Protein AF-A0A6L9ZGH2-F1 (afdb_monomer_lite)

Sequence (169 aa):
KMRMGYNLRTVLQNCRDLKAAGFNDLVSVNYSFNVIDETFDTIRQTIAYHRELEQIFGRDKVEPAIFFIGLQPHTHLEQYAFDKTILNRDYDPMSLMPWTAKKLLWNPEPLGSFFGKVCLEAWRQNSNDFGREVMKILEERLGVAPLEAALSAPIVANKRHKKQPVLIK

Radius of gyration: 19.62 Å; chains: 1; bounding box: 52×49×47 Å

Secondary structure (DSSP, 8-state):
----SS-HHHHHHHHHHHHHTT--S-EEEEEE-S-TT--HHHHHHHHHHHHHHHHHH-GGGEEEEEEPEE--TTSHHHHHHHHTTSS-TT--TT---HHHHHHTEE--TTHHHHHHHHHHHHHHHHGGGHHHHHHHHHHHHH----HHHHH------------------

Structure (mmCIF, N/CA/C/O backbone):
data_AF-A0A6L9ZGH2-F1
#
_entry.id   AF-A0A6L9ZGH2-F1
#
loop_
_atom_site.group_PDB
_atom_site.id
_atom_site.type_symbol
_atom_site.label_atom_id
_atom_site.label_alt_id
_atom_site.label_comp_id
_atom_site.label_asym_id
_atom_site.label_entity_id
_atom_site.label_seq_id
_atom_site.pdbx_PDB_ins_code
_atom_site.Cartn_x
_atom_site.Cartn_y
_atom_site.Cartn_z
_atom_site.occupancy
_atom_site.B_iso_or_equiv
_atom_site.auth_seq_id
_atom_site.auth_comp_id
_atom_site.auth_asym_id
_atom_site.auth_atom_id
_atom_site.pdbx_PDB_model_num
ATOM 1 N N . LYS A 1 1 ? -3.923 -5.408 -19.509 1.00 49.38 1 LYS A N 1
ATOM 2 C CA . LYS A 1 1 ? -4.145 -4.438 -18.410 1.00 49.38 1 LYS A CA 1
ATOM 3 C C . LYS A 1 1 ? -4.641 -5.214 -17.196 1.00 49.38 1 LYS A C 1
ATOM 5 O O . LYS A 1 1 ? -5.683 -5.854 -17.330 1.00 49.38 1 LYS A O 1
ATOM 10 N N . MET A 1 2 ? -3.884 -5.243 -16.091 1.00 52.12 2 MET A N 1
ATOM 11 C CA . MET 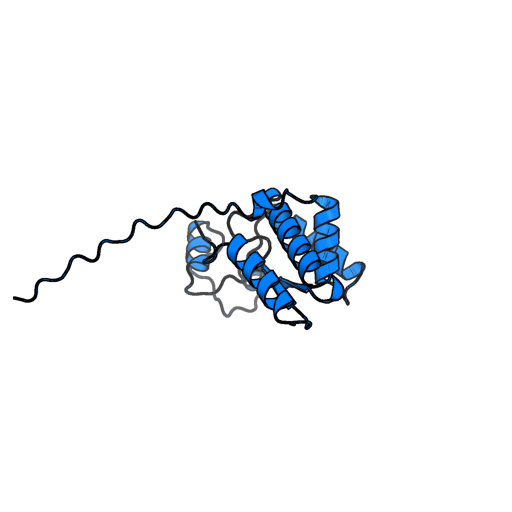A 1 2 ? -4.354 -5.867 -14.844 1.00 52.12 2 MET A CA 1
ATOM 12 C C . MET A 1 2 ? -5.584 -5.116 -14.330 1.00 52.12 2 MET A C 1
ATOM 14 O O . MET A 1 2 ? -5.721 -3.912 -14.551 1.00 52.12 2 MET A O 1
ATOM 18 N N . ARG A 1 3 ? -6.524 -5.844 -13.729 1.00 60.09 3 ARG A N 1
ATOM 19 C CA . ARG A 1 3 ? -7.777 -5.294 -13.208 1.00 60.09 3 ARG A CA 1
ATOM 20 C C . ARG A 1 3 ? -7.998 -5.853 -11.815 1.00 60.09 3 ARG A C 1
ATOM 22 O O . ARG A 1 3 ? -7.855 -7.056 -11.617 1.00 60.09 3 ARG A O 1
ATOM 29 N N . MET A 1 4 ? -8.387 -4.991 -10.885 1.00 64.31 4 MET A N 1
ATOM 30 C CA . MET A 1 4 ? -8.898 -5.431 -9.591 1.00 64.31 4 MET A CA 1
ATOM 31 C C . MET A 1 4 ? -10.190 -6.221 -9.816 1.00 64.31 4 MET A C 1
ATOM 33 O O . MET A 1 4 ? -11.058 -5.796 -10.579 1.00 64.31 4 MET A O 1
ATOM 37 N N . GLY A 1 5 ? -10.308 -7.387 -9.178 1.00 67.69 5 GLY A N 1
ATOM 38 C CA . GLY A 1 5 ? -11.463 -8.282 -9.325 1.00 67.69 5 GLY A CA 1
ATOM 39 C C . GLY A 1 5 ? -12.741 -7.791 -8.633 1.00 67.69 5 GLY A C 1
ATOM 40 O O . GLY A 1 5 ? -13.735 -8.510 -8.623 1.00 67.69 5 GLY A O 1
ATOM 41 N N . TYR A 1 6 ? -12.722 -6.597 -8.037 1.00 73.56 6 TYR A N 1
ATOM 42 C CA . TYR A 1 6 ? -13.797 -6.061 -7.209 1.00 73.56 6 TYR A CA 1
ATOM 43 C C . TYR A 1 6 ? -13.945 -4.543 -7.365 1.00 73.56 6 TYR A C 1
ATOM 45 O O . TYR A 1 6 ? -13.019 -3.836 -7.759 1.00 73.56 6 TYR A O 1
ATOM 53 N N . ASN A 1 7 ? -15.146 -4.049 -7.059 1.00 84.81 7 ASN A N 1
ATOM 54 C CA . ASN A 1 7 ? -15.499 -2.634 -7.107 1.00 84.81 7 ASN A CA 1
ATOM 55 C C . ASN A 1 7 ? -15.256 -1.990 -5.733 1.00 84.81 7 ASN A C 1
ATOM 57 O O . ASN A 1 7 ? -15.895 -2.377 -4.755 1.00 84.81 7 ASN A O 1
ATOM 61 N N . LEU A 1 8 ? -14.375 -0.988 -5.666 1.00 88.81 8 LEU A N 1
ATOM 62 C CA . LEU A 1 8 ? -14.024 -0.307 -4.415 1.00 88.81 8 LEU A CA 1
ATOM 63 C C . LEU A 1 8 ? -15.223 0.368 -3.732 1.00 88.81 8 LEU A C 1
ATOM 65 O O . LEU A 1 8 ? -15.277 0.404 -2.506 1.00 88.81 8 LEU A O 1
ATOM 69 N N . ARG A 1 9 ? -16.238 0.815 -4.486 1.00 91.06 9 ARG A N 1
ATOM 70 C CA . ARG A 1 9 ? -17.487 1.338 -3.904 1.00 91.06 9 ARG A CA 1
ATOM 71 C C . ARG A 1 9 ? -18.233 0.257 -3.127 1.00 91.06 9 ARG A C 1
ATOM 73 O O . ARG A 1 9 ? -18.720 0.518 -2.033 1.00 91.06 9 ARG A O 1
ATOM 80 N N . THR A 1 10 ? -18.303 -0.952 -3.682 1.00 91.50 10 THR A N 1
ATOM 81 C CA . THR A 1 10 ? -18.923 -2.099 -3.007 1.00 91.50 10 THR A CA 1
ATOM 82 C C . THR A 1 10 ? -18.132 -2.490 -1.766 1.00 91.50 10 THR A C 1
ATOM 84 O O . THR A 1 10 ? -18.736 -2.768 -0.738 1.00 91.50 10 THR A O 1
ATOM 87 N N . VAL A 1 11 ? -16.797 -2.456 -1.823 1.00 92.50 11 VAL A N 1
ATOM 88 C CA . VAL A 1 11 ? -15.967 -2.760 -0.648 1.00 92.50 11 VAL A CA 1
ATOM 89 C C . VAL A 1 11 ? -16.220 -1.759 0.479 1.00 92.50 11 VAL A C 1
ATOM 91 O O . VAL A 1 11 ? -16.486 -2.187 1.597 1.00 92.50 11 VAL A O 1
ATOM 94 N N . LEU A 1 12 ? -16.238 -0.451 0.197 1.00 94.69 12 LEU A N 1
ATOM 95 C CA . LEU A 1 12 ? -16.548 0.553 1.222 1.00 94.69 12 LEU A CA 1
ATOM 96 C C . LEU A 1 12 ? -17.945 0.380 1.811 1.00 94.69 12 LEU A C 1
ATOM 98 O O . LEU A 1 12 ? -18.118 0.540 3.016 1.00 94.69 12 LEU A O 1
ATOM 102 N N . GLN A 1 13 ? -18.938 0.049 0.982 1.00 95.81 13 GLN A N 1
ATOM 103 C CA . GLN A 1 13 ? -20.279 -0.213 1.492 1.00 95.81 13 GLN A CA 1
ATOM 104 C C . GLN A 1 13 ? -20.279 -1.408 2.448 1.00 95.81 13 GLN A C 1
ATOM 106 O O . GLN A 1 13 ? -20.766 -1.285 3.566 1.00 95.81 13 GLN A O 1
ATOM 111 N N . ASN A 1 14 ? -19.629 -2.509 2.067 1.00 95.25 14 ASN A N 1
ATOM 112 C CA . ASN A 1 14 ? -19.496 -3.679 2.933 1.00 95.25 14 ASN A CA 1
ATOM 113 C C . ASN A 1 14 ? -18.771 -3.341 4.244 1.00 95.25 14 ASN A C 1
ATOM 115 O O . ASN A 1 14 ? -19.139 -3.854 5.295 1.00 95.25 14 ASN A O 1
ATOM 119 N N . CYS A 1 15 ? -17.760 -2.467 4.208 1.00 96.44 15 CYS A N 1
ATOM 120 C CA . CYS A 1 15 ? -17.080 -1.994 5.412 1.00 96.44 15 CYS A CA 1
ATOM 121 C C . CYS A 1 15 ? -18.027 -1.230 6.351 1.00 96.44 15 CYS A C 1
ATOM 123 O O . CYS A 1 15 ? -18.002 -1.461 7.560 1.00 96.44 15 CYS A O 1
ATOM 125 N N . ARG A 1 16 ? -18.887 -0.357 5.808 1.00 97.38 16 ARG A N 1
ATOM 126 C CA . ARG A 1 16 ? -19.906 0.360 6.596 1.00 97.38 16 ARG A CA 1
ATOM 127 C C . ARG A 1 16 ? -20.928 -0.597 7.196 1.00 97.38 16 ARG A C 1
ATOM 129 O O . ARG A 1 16 ? -21.232 -0.484 8.380 1.00 97.38 16 ARG A O 1
ATOM 136 N N . ASP A 1 17 ? -21.400 -1.560 6.411 1.00 97.81 17 ASP A N 1
ATOM 137 C CA . ASP A 1 17 ? -22.368 -2.562 6.864 1.00 97.81 17 ASP A CA 1
ATOM 138 C C . ASP A 1 17 ? -21.764 -3.442 7.971 1.00 97.81 17 ASP A C 1
ATOM 140 O O . ASP A 1 17 ? -22.406 -3.701 8.988 1.00 97.81 17 ASP A O 1
ATOM 144 N N . LEU A 1 18 ? -20.493 -3.830 7.826 1.00 96.94 18 LEU A N 1
ATOM 145 C CA . LEU A 1 18 ? -19.752 -4.589 8.832 1.00 96.94 18 LEU A CA 1
ATOM 146 C C . LEU A 1 18 ? -19.602 -3.800 10.144 1.00 96.94 18 LEU A C 1
ATOM 148 O O . LEU A 1 18 ? -19.828 -4.351 11.223 1.00 96.94 18 LEU A O 1
ATOM 152 N N . LYS A 1 19 ? -19.272 -2.503 10.067 1.00 97.31 19 LYS A N 1
ATOM 153 C CA . LYS A 1 19 ? -19.210 -1.626 11.246 1.00 97.31 19 LYS A CA 1
ATOM 154 C C . LYS A 1 19 ? -20.581 -1.487 11.914 1.00 97.31 19 LYS A C 1
ATOM 156 O O . LYS A 1 19 ? -20.668 -1.584 13.136 1.00 97.31 19 LYS A O 1
ATOM 161 N N . ALA A 1 20 ? -21.646 -1.311 11.130 1.00 97.69 20 ALA A N 1
ATOM 162 C CA . ALA A 1 20 ? -23.019 -1.220 11.629 1.00 97.69 20 ALA A CA 1
ATOM 163 C C . ALA A 1 20 ? -23.499 -2.524 12.291 1.00 97.69 20 ALA A C 1
ATOM 165 O O . ALA A 1 20 ? -24.258 -2.478 13.256 1.00 97.69 20 ALA A O 1
ATOM 166 N N . ALA A 1 21 ? -23.008 -3.676 11.828 1.00 97.88 21 ALA A N 1
ATOM 167 C CA . ALA A 1 21 ? -23.247 -4.980 12.445 1.00 97.88 21 ALA A CA 1
ATOM 168 C C . ALA A 1 21 ? -22.476 -5.194 13.767 1.00 97.88 21 ALA A C 1
ATOM 170 O O . ALA A 1 21 ? -22.622 -6.242 14.393 1.00 97.88 21 ALA A O 1
ATOM 171 N N . GLY A 1 22 ? -21.673 -4.217 14.206 1.00 97.12 22 GLY A N 1
ATOM 172 C CA . GLY A 1 22 ? -20.985 -4.232 15.498 1.00 97.12 22 GLY A CA 1
ATOM 173 C C . GLY A 1 22 ? -19.520 -4.667 15.451 1.00 97.12 22 GLY A C 1
ATOM 174 O O . GLY A 1 22 ? -18.912 -4.838 16.505 1.00 97.12 22 GLY A O 1
ATOM 175 N N . PHE A 1 23 ? -18.924 -4.829 14.266 1.00 97.12 23 PHE A N 1
ATOM 176 C CA . PHE A 1 23 ? -17.501 -5.153 14.160 1.00 97.12 23 PHE A CA 1
ATOM 177 C C . PHE A 1 23 ? -16.624 -4.022 14.726 1.00 97.12 23 PHE A C 1
ATOM 179 O O . PHE A 1 23 ? -16.774 -2.855 14.350 1.00 97.12 23 PHE A O 1
ATOM 186 N N . ASN A 1 24 ? -15.684 -4.355 15.617 1.00 94.94 24 ASN A N 1
ATOM 187 C CA . ASN A 1 24 ? -14.842 -3.363 16.301 1.00 94.94 24 ASN A CA 1
ATOM 188 C C . ASN A 1 24 ? -13.374 -3.791 16.503 1.00 94.94 24 ASN A C 1
ATOM 190 O O . ASN A 1 24 ? -12.650 -3.231 17.338 1.00 94.94 24 ASN A O 1
ATOM 194 N N . ASP A 1 25 ? -12.935 -4.775 15.726 1.00 96.44 25 ASP A N 1
ATOM 195 C CA . ASP A 1 25 ? -11.568 -5.281 15.756 1.00 96.44 25 ASP A CA 1
ATOM 196 C C . ASP A 1 25 ? -10.686 -4.624 14.689 1.00 96.44 25 ASP A C 1
ATOM 198 O O . ASP A 1 25 ? -11.115 -3.744 13.939 1.00 96.44 25 ASP A O 1
ATOM 202 N N . LEU A 1 26 ? -9.413 -5.014 14.680 1.00 96.12 26 LEU A N 1
ATOM 203 C CA . LEU A 1 26 ? -8.414 -4.508 13.750 1.00 96.12 26 LEU A CA 1
ATOM 204 C C . LEU A 1 26 ? -8.723 -4.958 12.313 1.00 96.12 26 LEU A C 1
ATOM 206 O O . LEU A 1 26 ? -9.009 -6.127 12.053 1.00 96.12 26 LEU A O 1
ATOM 210 N N . VAL A 1 27 ? -8.604 -4.028 11.373 1.00 96.19 27 VAL A N 1
ATOM 211 C CA . VAL A 1 27 ? -8.701 -4.246 9.931 1.00 96.19 27 VAL A CA 1
ATOM 212 C C . VAL A 1 27 ? -7.320 -4.025 9.330 1.00 96.19 27 VAL A C 1
ATOM 214 O O . VAL A 1 27 ? -6.867 -2.889 9.216 1.00 96.19 27 VAL A O 1
ATOM 217 N N . SER A 1 28 ? -6.655 -5.104 8.925 1.00 95.75 28 SER A N 1
ATOM 218 C CA . SER A 1 28 ? -5.396 -5.015 8.182 1.00 95.75 28 SER A CA 1
ATOM 219 C C . SER A 1 28 ? -5.675 -4.890 6.684 1.00 95.75 28 SER A C 1
ATOM 221 O O . SER A 1 28 ? -6.423 -5.686 6.109 1.00 95.75 28 SER A O 1
ATOM 223 N N . VAL A 1 29 ? -5.099 -3.873 6.047 1.00 95.31 29 VAL A N 1
ATOM 224 C CA . VAL A 1 29 ? -5.285 -3.569 4.625 1.00 95.31 29 VAL A CA 1
ATOM 225 C C . VAL A 1 29 ? -3.951 -3.716 3.914 1.00 95.31 29 VAL A C 1
ATOM 227 O O . VAL A 1 29 ? -3.015 -2.965 4.174 1.00 95.31 29 VAL A O 1
ATOM 230 N N . ASN A 1 30 ? -3.876 -4.674 2.993 1.00 93.81 30 ASN A N 1
ATOM 231 C CA . ASN A 1 30 ? -2.657 -4.950 2.244 1.00 93.81 30 ASN A CA 1
ATOM 232 C C . ASN A 1 30 ? -2.495 -3.952 1.092 1.00 93.81 30 ASN A C 1
ATOM 234 O O . ASN A 1 30 ? -3.317 -3.923 0.173 1.00 93.81 30 ASN A O 1
ATOM 238 N N . TYR A 1 31 ? -1.405 -3.191 1.111 1.00 93.12 31 TYR A N 1
ATOM 239 C CA . TYR A 1 31 ? -1.016 -2.294 0.031 1.00 93.12 31 TYR A CA 1
ATOM 240 C C . TYR A 1 31 ? 0.225 -2.822 -0.673 1.00 93.12 31 TYR A C 1
ATOM 242 O O . TYR A 1 31 ? 1.328 -2.813 -0.126 1.00 93.12 31 TYR A O 1
ATOM 250 N N . SER A 1 32 ? 0.037 -3.250 -1.917 1.00 88.56 32 SER A N 1
ATOM 251 C CA . SER A 1 32 ? 1.123 -3.482 -2.859 1.00 88.56 32 SER A CA 1
ATOM 252 C C . SER A 1 32 ? 1.353 -2.199 -3.650 1.00 88.56 32 SER A C 1
ATOM 254 O O . SER A 1 32 ? 0.645 -1.949 -4.622 1.00 88.56 32 SER A O 1
ATOM 256 N N . PHE A 1 33 ? 2.290 -1.367 -3.211 1.00 89.38 33 PHE A N 1
ATOM 257 C CA . PHE A 1 33 ? 2.673 -0.172 -3.960 1.00 89.38 33 PHE A CA 1
ATOM 258 C C . PHE A 1 33 ? 3.680 -0.506 -5.070 1.00 89.38 33 PHE A C 1
ATOM 260 O O . PHE A 1 33 ? 4.356 -1.536 -5.054 1.00 89.38 33 PHE A O 1
ATOM 267 N N . ASN A 1 34 ? 3.776 0.407 -6.026 1.00 87.50 34 ASN A N 1
ATOM 268 C CA . ASN A 1 34 ? 4.445 0.287 -7.311 1.00 87.50 34 ASN A CA 1
ATOM 269 C C . ASN A 1 34 ? 3.939 -0.878 -8.191 1.00 87.50 34 ASN A C 1
ATOM 271 O O . ASN A 1 34 ? 4.730 -1.527 -8.877 1.00 87.50 34 ASN A O 1
ATOM 275 N N . VAL A 1 35 ? 2.629 -1.168 -8.180 1.00 84.06 35 VAL A N 1
ATOM 276 C CA . VAL A 1 35 ? 2.025 -2.175 -9.082 1.00 84.06 35 VAL A CA 1
ATOM 277 C C . VAL A 1 35 ? 2.154 -1.767 -10.557 1.00 84.06 35 VAL A C 1
ATOM 279 O O . VAL A 1 35 ? 2.471 -0.626 -10.888 1.00 84.06 35 VAL A O 1
ATOM 282 N N . ILE A 1 36 ? 1.896 -2.701 -11.482 1.00 79.50 36 ILE A N 1
ATOM 283 C CA . ILE A 1 36 ? 1.896 -2.394 -12.924 1.00 79.50 36 ILE A CA 1
ATOM 284 C C . ILE A 1 36 ? 0.943 -1.224 -13.217 1.00 79.50 36 ILE A C 1
ATOM 286 O O . ILE A 1 36 ? -0.217 -1.255 -12.809 1.00 79.50 36 ILE A O 1
ATOM 290 N N . ASP A 1 37 ? 1.430 -0.252 -13.992 1.00 82.81 37 ASP A N 1
ATOM 291 C CA . ASP A 1 37 ? 0.734 0.980 -14.389 1.00 82.81 37 ASP A CA 1
ATOM 292 C C . ASP A 1 37 ? 0.414 1.948 -13.229 1.00 82.81 37 ASP A C 1
ATOM 294 O O . ASP A 1 37 ? -0.374 2.877 -13.417 1.00 82.81 37 ASP A O 1
ATOM 298 N N . GLU A 1 38 ? 1.011 1.771 -12.043 1.00 87.88 38 GLU A N 1
ATOM 299 C CA . GLU A 1 38 ? 0.843 2.725 -10.946 1.00 87.88 38 GLU A CA 1
ATOM 300 C C . GLU A 1 38 ? 1.498 4.076 -11.265 1.00 87.88 38 GLU A C 1
ATOM 302 O O . GLU A 1 38 ? 2.580 4.164 -11.850 1.00 87.88 38 GLU A O 1
ATOM 307 N N . THR A 1 39 ? 0.826 5.153 -10.871 1.00 91.69 39 THR A N 1
ATOM 308 C CA . THR A 1 39 ? 1.279 6.534 -11.009 1.00 91.69 39 THR A CA 1
ATOM 309 C C . THR A 1 39 ? 1.147 7.268 -9.677 1.00 91.69 39 THR A C 1
ATOM 311 O O . THR A 1 39 ? 0.489 6.809 -8.744 1.00 91.69 39 THR A O 1
ATOM 314 N N . PHE A 1 40 ? 1.728 8.465 -9.585 1.00 94.50 40 PHE A N 1
ATOM 315 C CA . PHE A 1 40 ? 1.512 9.330 -8.425 1.00 94.50 40 PHE A CA 1
ATOM 316 C C . PHE A 1 40 ? 0.025 9.635 -8.186 1.00 94.50 40 PHE A C 1
ATOM 318 O O . PHE A 1 40 ? -0.411 9.654 -7.038 1.00 94.50 40 PHE A O 1
ATOM 325 N N . ASP A 1 41 ? -0.777 9.789 -9.243 1.00 93.75 41 ASP A N 1
ATOM 326 C CA . ASP A 1 41 ? -2.216 10.040 -9.110 1.00 93.75 41 ASP A CA 1
ATOM 327 C C . ASP A 1 41 ? -2.971 8.837 -8.543 1.00 93.75 41 ASP A C 1
ATOM 329 O O . ASP A 1 41 ? -3.852 9.004 -7.698 1.00 93.75 41 ASP A O 1
ATOM 333 N N . THR A 1 42 ? -2.619 7.615 -8.950 1.00 92.69 42 THR A N 1
ATOM 334 C CA . THR A 1 42 ? -3.248 6.414 -8.385 1.00 92.69 42 THR A CA 1
ATOM 335 C C . THR A 1 42 ? -2.825 6.189 -6.933 1.00 92.69 42 THR A C 1
ATOM 337 O O . THR A 1 42 ? -3.638 5.736 -6.135 1.00 92.69 42 THR A O 1
ATOM 340 N N . ILE A 1 43 ? -1.615 6.597 -6.532 1.00 95.06 43 ILE A N 1
ATOM 341 C CA . ILE A 1 43 ? -1.207 6.587 -5.114 1.00 95.06 43 ILE A CA 1
ATOM 342 C C . ILE A 1 43 ? -2.072 7.557 -4.300 1.00 95.06 43 ILE A C 1
ATOM 344 O O . ILE A 1 43 ? -2.569 7.196 -3.234 1.00 95.06 43 ILE A O 1
ATOM 348 N N . ARG A 1 44 ? -2.337 8.766 -4.814 1.00 96.62 44 ARG A N 1
ATOM 349 C CA . ARG A 1 44 ? -3.251 9.726 -4.164 1.00 96.62 44 ARG A CA 1
ATOM 350 C C . ARG A 1 44 ? -4.669 9.174 -3.997 1.00 96.62 44 ARG A C 1
ATOM 352 O O . ARG A 1 44 ? -5.336 9.486 -3.010 1.00 96.62 44 ARG A O 1
ATOM 359 N N . GLN A 1 45 ? -5.132 8.361 -4.948 1.00 95.06 45 GLN A N 1
ATOM 360 C CA . GLN A 1 45 ? -6.407 7.639 -4.856 1.00 95.06 45 GLN A CA 1
ATOM 361 C C . GLN A 1 45 ? -6.365 6.550 -3.775 1.00 95.06 45 GLN A C 1
ATOM 363 O O . GLN A 1 45 ? -7.302 6.448 -2.984 1.00 95.06 45 GLN A O 1
ATOM 368 N N . THR A 1 46 ? -5.272 5.787 -3.686 1.00 94.94 46 THR A N 1
ATOM 369 C CA . THR A 1 46 ? -5.046 4.806 -2.612 1.00 94.94 46 THR A CA 1
ATOM 370 C C . THR A 1 46 ? -5.097 5.461 -1.230 1.00 94.94 46 THR A C 1
ATOM 372 O O . THR A 1 46 ? -5.749 4.937 -0.327 1.00 94.94 46 THR A O 1
ATOM 375 N N . ILE A 1 47 ? -4.487 6.639 -1.067 1.00 97.31 47 ILE A N 1
ATOM 376 C CA . ILE A 1 47 ? -4.546 7.409 0.186 1.00 97.31 47 ILE A CA 1
ATOM 377 C C . ILE A 1 47 ? -5.988 7.815 0.501 1.00 97.31 47 ILE A C 1
ATOM 379 O O . ILE A 1 47 ? -6.445 7.602 1.621 1.00 97.31 47 ILE A O 1
ATOM 383 N N . ALA A 1 48 ? -6.730 8.337 -0.482 1.00 97.06 48 ALA A N 1
ATOM 384 C CA . ALA A 1 48 ? -8.131 8.724 -0.298 1.00 97.06 48 ALA A CA 1
ATOM 385 C C . ALA A 1 48 ? -8.990 7.547 0.183 1.00 97.06 48 ALA A C 1
ATOM 387 O O . ALA A 1 48 ? -9.760 7.673 1.134 1.00 97.06 48 ALA A O 1
ATOM 388 N N . TYR A 1 49 ? -8.807 6.383 -0.440 1.00 96.19 49 TYR A N 1
ATOM 389 C CA . TYR A 1 49 ? -9.486 5.153 -0.052 1.00 96.19 49 TYR A CA 1
ATOM 390 C C . TYR A 1 49 ? -9.114 4.707 1.370 1.00 96.19 49 TYR A C 1
ATOM 392 O O . TYR A 1 49 ? -9.987 4.335 2.151 1.00 96.19 49 TYR A O 1
ATOM 400 N N . HIS A 1 50 ? -7.835 4.783 1.742 1.00 97.62 50 HIS A N 1
ATOM 401 C CA . HIS A 1 50 ? -7.395 4.431 3.090 1.00 97.62 50 HIS A CA 1
ATOM 402 C C . HIS A 1 50 ? -7.982 5.351 4.162 1.00 97.62 50 HIS A C 1
ATOM 404 O O . HIS A 1 50 ? -8.437 4.863 5.196 1.00 97.62 50 HIS A O 1
ATOM 410 N N . ARG A 1 51 ? -8.011 6.666 3.912 1.00 97.81 51 ARG A N 1
ATOM 411 C CA . ARG A 1 51 ? -8.608 7.634 4.843 1.00 97.81 51 ARG A CA 1
ATOM 412 C C . ARG A 1 51 ? -10.099 7.394 5.032 1.00 97.81 51 ARG A C 1
ATOM 414 O O . ARG A 1 51 ? -10.585 7.521 6.149 1.00 97.81 51 ARG A O 1
ATOM 421 N N . GLU A 1 52 ? -10.808 6.966 3.992 1.00 97.94 52 GLU A N 1
ATOM 422 C CA . GLU A 1 52 ? -12.208 6.557 4.124 1.00 97.94 52 GLU A CA 1
ATOM 423 C C . GLU A 1 52 ? -12.366 5.320 5.026 1.00 97.94 52 GLU A C 1
ATOM 425 O O . GLU A 1 52 ? -13.258 5.279 5.870 1.00 97.94 52 GLU A O 1
ATOM 430 N N . LEU A 1 53 ? -11.477 4.325 4.920 1.00 97.75 53 LEU A N 1
ATOM 431 C CA . LEU A 1 53 ? -11.495 3.177 5.837 1.00 97.75 53 LEU A CA 1
ATOM 432 C C . LEU A 1 53 ? -11.252 3.603 7.290 1.00 97.75 53 LEU A C 1
ATOM 434 O O . LEU A 1 53 ? -11.947 3.130 8.190 1.00 97.75 53 LEU A O 1
ATOM 438 N N . GLU A 1 54 ? -10.297 4.505 7.525 1.00 97.81 54 GLU A N 1
ATOM 439 C CA . GLU A 1 54 ? -10.037 5.061 8.858 1.00 97.81 54 GLU A CA 1
ATOM 440 C C . GLU A 1 54 ? -11.235 5.854 9.398 1.00 97.81 54 GLU A C 1
ATOM 442 O O . GLU A 1 54 ? -11.506 5.788 10.596 1.00 97.81 54 GLU A O 1
ATOM 447 N N . GLN A 1 55 ? -11.984 6.559 8.544 1.00 97.62 55 GLN A N 1
ATOM 448 C CA . GLN A 1 55 ? -13.229 7.233 8.938 1.00 97.62 55 GLN A CA 1
ATOM 449 C C . GLN A 1 55 ? -14.327 6.239 9.340 1.00 97.62 55 GLN A C 1
ATOM 451 O O . GLN A 1 55 ? -15.081 6.512 10.273 1.00 97.62 55 GLN A O 1
ATOM 456 N N . ILE A 1 56 ? -14.414 5.084 8.672 1.00 97.75 56 ILE A N 1
ATOM 457 C CA . ILE A 1 56 ? -15.417 4.049 8.966 1.00 97.75 56 ILE A CA 1
ATOM 458 C C . ILE A 1 56 ? -15.089 3.307 10.269 1.00 97.75 56 ILE A C 1
ATOM 460 O O . ILE A 1 56 ? -15.953 3.142 11.132 1.00 97.75 56 ILE A O 1
ATOM 464 N N . PHE A 1 57 ? -13.857 2.817 10.410 1.00 97.94 57 PHE A N 1
ATOM 465 C CA . PHE A 1 57 ? -13.495 1.915 11.509 1.00 97.94 57 PHE A CA 1
ATOM 466 C C . PHE A 1 57 ? -12.852 2.616 12.707 1.00 97.94 57 PHE A C 1
ATOM 468 O O . PHE A 1 57 ? -12.924 2.075 13.812 1.00 97.94 57 PHE A O 1
ATOM 475 N N . GLY A 1 58 ? -12.290 3.808 12.505 1.00 97.19 58 GLY A N 1
ATOM 476 C CA . GLY A 1 58 ? -11.384 4.479 13.432 1.00 97.19 58 GLY A CA 1
ATOM 477 C C . GLY A 1 58 ? -9.936 4.300 12.985 1.00 97.19 58 GLY A C 1
ATOM 478 O O . GLY A 1 58 ? -9.543 3.214 12.554 1.00 97.19 58 GLY A O 1
ATOM 479 N N . ARG A 1 59 ? -9.130 5.368 13.086 1.00 96.31 59 ARG A N 1
ATOM 480 C CA . ARG A 1 59 ? -7.722 5.345 12.669 1.00 96.31 59 ARG A CA 1
ATOM 481 C C . ARG A 1 59 ? -7.003 4.182 13.335 1.00 96.31 59 ARG A C 1
ATOM 483 O O . ARG A 1 59 ? -6.565 3.291 12.625 1.00 96.31 59 ARG A O 1
ATOM 490 N N . ASP A 1 60 ? -7.000 4.104 14.660 1.00 96.25 60 ASP A N 1
ATOM 491 C CA . ASP A 1 60 ? -6.367 3.047 15.466 1.00 96.25 60 ASP A CA 1
ATOM 492 C C . ASP A 1 60 ? -6.762 1.608 15.077 1.00 96.25 60 ASP A C 1
ATOM 494 O O . ASP A 1 60 ? -5.994 0.680 15.319 1.00 96.25 60 ASP A O 1
ATOM 498 N N . LYS A 1 61 ? -7.901 1.423 14.399 1.00 97.12 61 LYS A N 1
ATOM 499 C CA . LYS A 1 61 ? -8.406 0.121 13.950 1.00 97.12 61 LYS A CA 1
ATOM 500 C C . LYS A 1 61 ? -8.037 -0.264 12.523 1.00 97.12 61 LYS A C 1
ATOM 502 O O . LYS A 1 61 ? -8.275 -1.407 12.160 1.00 97.12 61 LYS A O 1
ATOM 507 N N . VAL A 1 62 ? -7.454 0.621 11.716 1.00 97.81 62 VAL A N 1
ATOM 508 C CA . VAL A 1 62 ? -7.066 0.288 10.332 1.00 97.81 62 VAL A CA 1
ATOM 509 C C . VAL A 1 62 ? -5.555 0.238 10.183 1.00 97.81 62 VAL A C 1
ATOM 511 O O . VAL A 1 62 ? -4.907 1.275 10.155 1.00 97.81 62 VAL A O 1
ATOM 514 N N . GLU A 1 63 ? -4.987 -0.951 10.041 1.00 97.00 63 GLU A N 1
ATOM 515 C CA . GLU A 1 63 ? -3.549 -1.145 9.870 1.00 97.00 63 GLU A CA 1
ATOM 516 C C . GLU A 1 63 ? -3.183 -1.250 8.378 1.00 97.00 63 GLU A C 1
ATOM 518 O O . GLU A 1 63 ? -3.556 -2.222 7.719 1.00 97.00 63 GLU A O 1
ATOM 523 N N . PRO A 1 64 ? -2.456 -0.278 7.806 1.00 97.31 64 PRO A N 1
ATOM 524 C CA . PRO A 1 64 ? -1.900 -0.408 6.461 1.00 97.31 64 PRO A CA 1
ATOM 525 C C . PRO A 1 64 ? -0.684 -1.346 6.466 1.00 97.31 64 PRO A C 1
ATOM 527 O O . PRO A 1 64 ? 0.401 -0.981 6.909 1.00 97.31 64 PRO A O 1
ATOM 530 N N . ALA A 1 65 ? -0.836 -2.545 5.921 1.00 96.06 65 ALA A N 1
ATOM 531 C CA . ALA A 1 65 ? 0.258 -3.492 5.766 1.00 96.06 65 ALA A CA 1
ATOM 532 C C . ALA A 1 65 ? 0.921 -3.297 4.389 1.00 96.06 65 ALA A C 1
ATOM 534 O O . ALA A 1 65 ? 0.305 -3.515 3.344 1.00 96.06 65 ALA A O 1
ATOM 535 N N . ILE A 1 66 ? 2.170 -2.825 4.386 1.00 93.75 66 ILE A N 1
ATOM 536 C CA . ILE A 1 66 ? 2.905 -2.447 3.170 1.00 93.75 66 ILE A CA 1
ATOM 537 C C . ILE A 1 66 ? 3.714 -3.638 2.654 1.00 93.75 66 ILE A C 1
ATOM 539 O O . ILE A 1 66 ? 4.567 -4.164 3.369 1.00 93.75 66 ILE A O 1
ATOM 543 N N . PHE A 1 67 ? 3.500 -4.020 1.395 1.00 88.00 67 PHE A N 1
ATOM 544 C CA . PHE A 1 67 ? 4.226 -5.109 0.742 1.00 88.00 67 PHE A CA 1
ATOM 545 C C . PHE A 1 67 ? 4.784 -4.674 -0.605 1.00 88.00 67 PHE A C 1
ATOM 547 O O . PHE A 1 67 ? 4.207 -3.854 -1.318 1.00 88.00 67 PHE A O 1
ATOM 554 N N . PHE A 1 68 ? 5.898 -5.290 -0.978 1.00 82.06 68 PHE A N 1
ATOM 555 C CA . PHE A 1 68 ? 6.452 -5.182 -2.317 1.00 82.06 68 PHE A CA 1
ATOM 556 C C . PHE A 1 68 ? 6.083 -6.420 -3.120 1.00 82.06 68 PHE A C 1
ATOM 558 O O . PHE A 1 68 ? 6.024 -7.531 -2.589 1.00 82.06 68 PHE A O 1
ATOM 565 N N . ILE A 1 69 ? 5.843 -6.231 -4.412 1.00 82.94 69 ILE A N 1
ATOM 566 C CA . ILE A 1 69 ? 5.479 -7.340 -5.284 1.00 82.94 69 ILE A CA 1
ATOM 567 C C . ILE A 1 69 ? 6.729 -8.157 -5.596 1.00 82.94 69 ILE A C 1
ATOM 569 O O . ILE A 1 69 ? 7.713 -7.639 -6.117 1.00 82.94 69 ILE A O 1
ATOM 573 N N . GLY A 1 70 ? 6.671 -9.453 -5.309 1.00 84.94 70 GLY A N 1
ATOM 574 C CA . GLY A 1 70 ? 7.636 -10.412 -5.828 1.00 84.94 70 GLY A CA 1
ATOM 575 C C . GLY A 1 70 ? 7.261 -10.851 -7.246 1.00 84.94 70 GLY A C 1
ATOM 576 O O . GLY A 1 70 ? 6.095 -11.144 -7.514 1.00 84.94 70 GLY A O 1
ATOM 577 N N . LEU A 1 71 ? 8.235 -10.946 -8.149 1.00 84.25 71 LEU A N 1
ATOM 578 C CA . LEU A 1 71 ? 8.083 -11.694 -9.393 1.00 84.25 71 LEU A CA 1
ATOM 579 C C . LEU A 1 71 ? 8.059 -13.183 -9.053 1.00 84.25 71 LEU A C 1
ATOM 581 O O . LEU A 1 71 ? 9.082 -13.772 -8.710 1.00 84.25 71 LEU A O 1
ATOM 585 N N . GLN A 1 72 ? 6.873 -13.778 -9.130 1.00 84.19 72 GLN A N 1
ATOM 586 C CA . GLN A 1 72 ? 6.694 -15.207 -8.908 1.00 84.19 72 GLN A CA 1
ATOM 587 C C . GLN A 1 72 ? 6.820 -15.978 -10.231 1.00 84.19 72 GLN A C 1
ATOM 589 O O . GLN A 1 72 ? 6.177 -15.575 -11.209 1.00 84.19 72 GLN A O 1
ATOM 594 N N . PRO A 1 73 ? 7.575 -17.092 -10.269 1.00 86.44 73 PRO A N 1
ATOM 595 C CA . PRO A 1 73 ? 7.677 -17.944 -11.450 1.00 86.44 73 PRO A CA 1
ATOM 596 C C . PRO A 1 73 ? 6.321 -18.496 -11.887 1.00 86.44 73 PRO A C 1
ATOM 598 O O . PRO A 1 73 ? 5.430 -18.717 -11.064 1.00 86.44 73 PRO A O 1
ATOM 601 N N . HIS A 1 74 ? 6.178 -18.752 -13.182 1.00 87.81 74 HIS A N 1
ATOM 602 C CA . HIS A 1 74 ? 4.986 -19.309 -13.821 1.00 87.81 74 HIS A CA 1
ATOM 603 C C . HIS A 1 74 ? 3.717 -18.468 -13.622 1.00 87.81 74 HIS A C 1
ATOM 605 O O . HIS A 1 74 ? 2.601 -18.991 -13.605 1.00 87.81 74 HIS A O 1
ATOM 611 N N . THR A 1 75 ? 3.873 -17.148 -13.501 1.00 87.38 75 THR A N 1
ATOM 612 C CA . THR A 1 75 ? 2.754 -16.205 -13.399 1.00 87.38 75 THR A CA 1
ATOM 613 C C . THR A 1 75 ? 2.672 -15.286 -14.613 1.00 87.38 75 THR A C 1
ATOM 615 O O . THR A 1 75 ? 3.639 -15.065 -15.340 1.00 87.38 75 THR A O 1
ATOM 618 N N . HIS A 1 76 ? 1.509 -14.664 -14.816 1.00 83.12 76 HIS A N 1
ATOM 619 C CA . HIS A 1 76 ? 1.365 -13.615 -15.831 1.00 83.12 76 HIS A CA 1
ATOM 620 C C . HIS A 1 76 ? 2.305 -12.423 -15.597 1.00 83.12 76 HIS A C 1
ATOM 622 O O . HIS A 1 76 ? 2.667 -11.737 -16.551 1.00 83.12 76 HIS A O 1
ATOM 628 N N . LEU A 1 77 ? 2.705 -12.181 -14.346 1.00 82.25 77 LEU A N 1
ATOM 629 C CA . LEU A 1 77 ? 3.645 -11.124 -13.998 1.00 82.25 77 LEU A CA 1
ATOM 630 C C . LEU A 1 77 ? 5.075 -11.466 -14.446 1.00 82.25 77 LEU A C 1
ATOM 632 O O . LEU A 1 77 ? 5.770 -10.594 -14.958 1.00 82.25 77 LEU A O 1
ATOM 636 N N . GLU A 1 78 ? 5.492 -12.728 -14.326 1.00 87.38 78 GLU A N 1
ATOM 637 C CA . GLU A 1 78 ? 6.765 -13.206 -14.883 1.00 87.38 78 GLU A CA 1
ATOM 638 C C . GLU A 1 78 ? 6.786 -13.071 -16.411 1.00 87.38 78 GLU A C 1
ATOM 640 O O . GLU A 1 78 ? 7.729 -12.505 -16.965 1.00 87.38 78 GLU A O 1
ATOM 645 N N . GLN A 1 79 ? 5.717 -13.501 -17.093 1.00 86.31 79 GLN A N 1
ATOM 646 C CA . GLN A 1 79 ? 5.615 -13.334 -18.545 1.00 86.31 79 GLN A CA 1
ATOM 647 C C . GLN A 1 79 ? 5.732 -11.85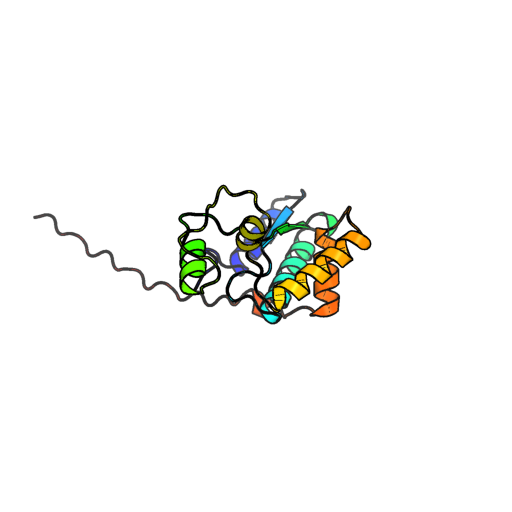8 -18.948 1.00 86.31 79 GLN A C 1
ATOM 649 O O . GLN A 1 79 ? 6.475 -11.518 -19.866 1.00 86.31 79 GLN A O 1
ATOM 654 N N . TYR A 1 80 ? 5.054 -10.968 -18.219 1.00 83.69 80 TYR A N 1
ATOM 655 C CA . TYR A 1 80 ? 5.167 -9.529 -18.431 1.00 83.69 80 TYR A CA 1
ATOM 656 C C . TYR A 1 80 ? 6.600 -9.016 -18.216 1.00 83.69 80 TYR A C 1
ATOM 658 O O . TYR A 1 80 ? 7.085 -8.198 -19.000 1.00 83.69 80 TYR A O 1
ATOM 666 N N . ALA A 1 81 ? 7.303 -9.505 -17.191 1.00 84.88 81 ALA A N 1
ATOM 667 C CA . ALA A 1 81 ? 8.694 -9.144 -16.934 1.00 84.88 81 ALA A CA 1
ATOM 668 C C . ALA A 1 81 ? 9.634 -9.589 -18.070 1.00 84.88 81 ALA A C 1
ATOM 670 O O . ALA A 1 81 ? 10.545 -8.834 -18.419 1.00 84.88 81 ALA A O 1
ATOM 671 N N . PHE A 1 82 ? 9.391 -10.749 -18.693 1.00 88.62 82 PHE A N 1
ATOM 672 C CA . PHE A 1 82 ? 10.114 -11.171 -19.899 1.00 88.62 82 PHE A CA 1
ATOM 673 C C . PHE A 1 82 ? 9.825 -10.254 -21.088 1.00 88.62 82 PHE A C 1
ATOM 675 O O . PHE A 1 82 ? 10.755 -9.778 -21.738 1.00 88.62 82 PHE A O 1
ATOM 682 N N . ASP A 1 83 ? 8.550 -9.967 -21.355 1.00 87.56 83 ASP A N 1
ATOM 683 C CA . ASP A 1 83 ? 8.129 -9.146 -22.498 1.00 87.56 83 ASP A CA 1
ATOM 684 C C . ASP A 1 83 ? 8.663 -7.707 -22.404 1.00 87.56 83 ASP A C 1
ATOM 686 O O . ASP A 1 83 ? 8.889 -7.042 -23.416 1.00 87.56 83 ASP A O 1
ATOM 690 N N . LYS A 1 84 ? 8.880 -7.220 -21.177 1.00 82.50 84 LYS A N 1
ATOM 691 C CA . LYS A 1 84 ? 9.463 -5.905 -20.882 1.00 82.50 84 LYS A CA 1
ATOM 692 C C . LYS A 1 84 ? 10.969 -5.933 -20.643 1.00 82.50 84 LYS A C 1
ATOM 694 O O . LYS A 1 84 ? 11.525 -4.901 -20.275 1.00 82.50 84 LYS A O 1
ATOM 699 N N . THR A 1 85 ? 11.641 -7.065 -20.859 1.00 83.56 85 THR A N 1
ATOM 700 C CA . THR A 1 85 ? 13.099 -7.225 -20.676 1.00 83.56 85 THR A CA 1
ATOM 701 C C . THR A 1 85 ? 13.599 -6.880 -19.263 1.00 83.56 85 THR A C 1
ATOM 703 O O . THR A 1 85 ? 14.754 -6.515 -19.067 1.00 83.56 85 THR A O 1
ATOM 706 N N . ILE A 1 86 ? 12.724 -6.997 -18.262 1.00 80.56 86 ILE A N 1
ATOM 707 C CA . ILE A 1 86 ? 13.040 -6.790 -16.839 1.00 80.56 86 ILE A CA 1
ATOM 708 C C . ILE A 1 86 ? 13.742 -8.031 -16.275 1.00 80.56 86 ILE A C 1
ATOM 710 O O . ILE A 1 86 ? 14.651 -7.926 -15.448 1.00 80.56 86 ILE A O 1
ATOM 714 N N . LEU A 1 87 ? 13.343 -9.208 -16.759 1.00 84.88 87 LEU A N 1
ATOM 715 C CA . LEU A 1 87 ? 13.904 -10.501 -16.395 1.00 84.88 87 LEU A CA 1
ATOM 716 C C . LEU A 1 87 ? 14.329 -11.254 -17.661 1.00 84.88 87 LEU A C 1
ATOM 718 O O . LEU A 1 87 ? 13.661 -11.169 -18.690 1.00 84.88 87 LEU A O 1
ATOM 722 N N . ASN A 1 88 ? 15.436 -11.994 -17.585 1.00 84.88 88 ASN A N 1
ATOM 723 C CA . ASN A 1 88 ? 15.840 -12.900 -18.659 1.00 84.88 88 ASN A CA 1
ATOM 724 C C . ASN A 1 88 ? 15.221 -14.280 -18.429 1.00 84.88 88 ASN A C 1
ATOM 726 O O . ASN A 1 88 ? 15.037 -14.686 -17.287 1.00 84.88 88 ASN A O 1
ATOM 730 N N . ARG A 1 89 ? 14.934 -15.020 -19.504 1.00 87.75 89 ARG A N 1
ATOM 731 C CA . ARG A 1 89 ? 14.305 -16.353 -19.417 1.00 87.75 89 ARG A CA 1
ATOM 732 C C . ARG A 1 89 ? 15.202 -17.438 -18.820 1.00 87.75 89 ARG A C 1
ATOM 734 O O . ARG A 1 89 ? 14.695 -18.479 -18.433 1.00 87.75 89 ARG A O 1
ATOM 741 N N . ASP A 1 90 ? 16.505 -17.200 -18.761 1.00 86.75 90 ASP A N 1
ATOM 742 C CA . ASP A 1 90 ? 17.510 -18.087 -18.173 1.00 86.75 90 ASP A CA 1
ATOM 743 C C . ASP A 1 90 ? 17.762 -17.802 -16.682 1.00 86.75 90 ASP A C 1
ATOM 745 O O . ASP A 1 90 ? 18.718 -18.322 -16.109 1.00 86.75 90 ASP A O 1
ATOM 749 N N . TYR A 1 91 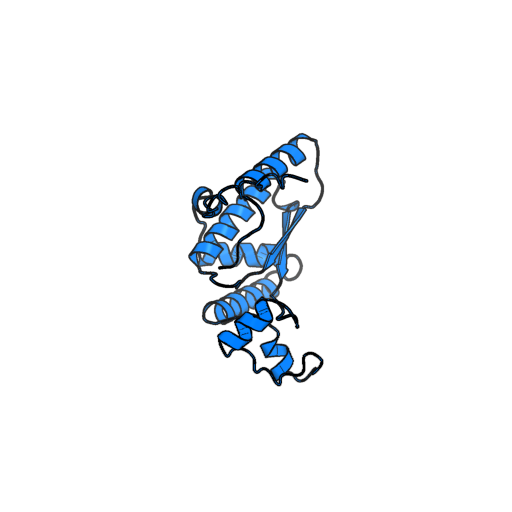? 16.933 -16.967 -16.040 1.00 87.19 91 TYR A N 1
ATOM 750 C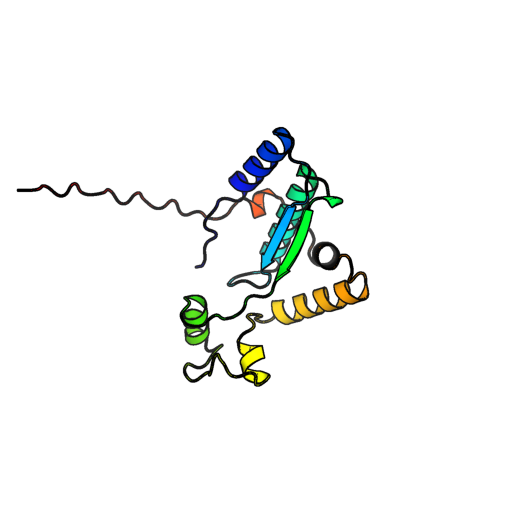 CA . TYR A 1 91 ? 17.066 -16.700 -14.612 1.00 87.19 91 TYR A CA 1
ATOM 751 C C . TYR A 1 91 ? 16.776 -17.953 -13.773 1.00 87.19 91 TYR A C 1
ATOM 753 O O . TYR A 1 91 ? 15.870 -18.728 -14.071 1.00 87.19 91 TYR A O 1
ATOM 761 N N . ASP A 1 92 ? 17.531 -18.119 -12.687 1.00 85.94 92 ASP A N 1
ATOM 762 C CA . ASP A 1 92 ? 17.272 -19.150 -11.686 1.00 85.94 92 ASP A CA 1
ATOM 763 C C . ASP A 1 92 ? 16.396 -18.566 -10.559 1.00 85.94 92 ASP A C 1
ATOM 765 O O . ASP A 1 92 ? 16.887 -17.746 -9.778 1.00 85.94 92 ASP A O 1
ATOM 769 N N . PRO A 1 93 ? 15.117 -18.959 -10.428 1.00 82.44 93 PRO A N 1
ATOM 770 C CA . PRO A 1 93 ? 14.242 -18.450 -9.373 1.00 82.44 93 PRO A CA 1
ATOM 771 C C . PRO A 1 93 ? 14.671 -18.873 -7.962 1.00 82.44 93 PRO A C 1
ATOM 773 O O . PRO A 1 93 ? 14.241 -18.253 -6.990 1.00 82.44 93 PRO A O 1
ATOM 776 N N . MET A 1 94 ? 15.517 -19.901 -7.836 1.00 85.06 94 MET A N 1
ATOM 777 C CA . MET A 1 94 ? 16.047 -20.391 -6.560 1.00 85.06 94 MET A CA 1
ATOM 778 C C . MET A 1 94 ? 17.397 -19.761 -6.199 1.00 85.06 94 MET A C 1
ATOM 780 O O . MET A 1 94 ? 17.891 -19.947 -5.084 1.00 85.06 94 MET A O 1
ATOM 784 N N . SER A 1 95 ? 17.998 -18.991 -7.111 1.00 81.56 95 SER A N 1
ATOM 785 C CA . SER A 1 95 ? 19.279 -18.335 -6.871 1.00 81.56 95 SER A CA 1
ATOM 786 C C . SER A 1 95 ? 19.133 -17.248 -5.804 1.00 81.56 95 SER A C 1
ATOM 788 O O . SER A 1 95 ? 18.584 -16.173 -6.054 1.00 81.56 95 SER A O 1
ATOM 790 N N . LEU A 1 96 ? 19.777 -17.462 -4.658 1.00 77.19 96 LEU A N 1
ATOM 791 C CA . LEU A 1 96 ? 19.894 -16.482 -3.572 1.00 77.19 96 LEU A CA 1
ATOM 792 C C . LEU A 1 96 ? 20.902 -15.358 -3.860 1.00 77.19 96 LEU A C 1
ATOM 794 O O . LEU A 1 96 ? 21.131 -14.495 -3.011 1.00 77.19 96 LEU A O 1
ATOM 798 N N . MET A 1 97 ? 21.526 -15.351 -5.042 1.00 83.12 97 MET A N 1
ATOM 799 C CA . MET A 1 97 ? 22.477 -14.304 -5.391 1.00 83.12 97 MET A CA 1
ATOM 800 C C . MET A 1 97 ? 21.789 -12.928 -5.414 1.00 83.12 97 MET A C 1
ATOM 802 O O . MET A 1 97 ? 20.711 -12.793 -6.006 1.00 83.12 97 MET A O 1
ATOM 806 N N . PRO A 1 98 ? 22.408 -11.878 -4.833 1.00 76.44 98 PRO A N 1
ATOM 807 C CA . PRO A 1 98 ? 21.753 -10.581 -4.642 1.00 76.44 98 PRO A CA 1
ATOM 808 C C . PRO A 1 98 ? 21.192 -9.946 -5.921 1.00 76.44 98 PRO A C 1
ATOM 810 O O . PRO A 1 98 ? 20.172 -9.262 -5.877 1.00 76.44 98 PRO A O 1
ATOM 813 N N . TRP A 1 99 ? 21.829 -10.172 -7.076 1.00 77.69 99 TRP A N 1
ATOM 814 C CA . TRP A 1 99 ? 21.357 -9.638 -8.358 1.00 77.69 99 TRP A CA 1
ATOM 815 C C . TRP A 1 99 ? 20.076 -10.314 -8.850 1.00 77.69 99 TRP A C 1
ATOM 817 O O . TRP A 1 99 ? 19.235 -9.644 -9.447 1.00 77.69 99 TRP A O 1
ATOM 827 N N . THR A 1 100 ? 19.912 -11.614 -8.600 1.00 73.62 100 THR A N 1
ATOM 828 C CA . THR A 1 100 ? 18.701 -12.354 -8.964 1.00 73.62 100 THR A CA 1
ATOM 829 C C . THR A 1 100 ? 17.581 -11.985 -8.006 1.00 73.62 100 THR A C 1
ATOM 831 O O . THR A 1 100 ? 16.530 -11.543 -8.457 1.00 73.62 100 THR A O 1
ATOM 834 N N . ALA A 1 101 ? 17.843 -12.006 -6.695 1.00 74.06 101 ALA A N 1
ATOM 835 C CA . ALA A 1 101 ? 16.873 -11.597 -5.678 1.00 74.06 101 ALA A CA 1
ATOM 836 C C . ALA A 1 101 ? 16.345 -10.168 -5.906 1.00 74.06 101 ALA A C 1
ATOM 838 O O . ALA A 1 101 ? 15.144 -9.927 -5.813 1.00 74.06 101 ALA A O 1
ATOM 839 N N . LYS A 1 102 ? 17.218 -9.225 -6.291 1.00 72.75 102 LYS A N 1
ATOM 840 C CA . LYS A 1 102 ? 16.813 -7.849 -6.620 1.00 72.75 102 LYS A CA 1
ATOM 841 C C . LYS A 1 102 ? 15.903 -7.780 -7.848 1.00 72.75 102 LYS A C 1
ATOM 843 O O . LYS A 1 102 ? 14.979 -6.975 -7.856 1.00 72.75 102 LYS A O 1
ATOM 848 N N . LYS A 1 103 ? 16.148 -8.603 -8.874 1.00 74.62 103 LYS A N 1
ATOM 849 C CA . LYS A 1 103 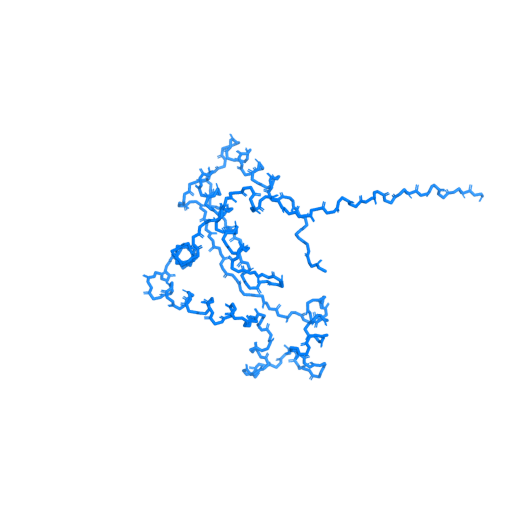? 15.283 -8.678 -10.065 1.00 74.62 103 LYS A CA 1
ATOM 850 C C . LYS A 1 103 ? 13.923 -9.293 -9.752 1.00 74.62 103 LYS A C 1
ATOM 852 O O . LYS A 1 103 ? 12.960 -8.960 -10.427 1.00 74.62 103 LYS A O 1
ATOM 857 N N . LEU A 1 104 ? 13.840 -10.140 -8.725 1.00 79.25 104 LEU A N 1
ATOM 858 C CA . LEU A 1 104 ? 12.586 -10.730 -8.262 1.00 79.25 104 LEU A CA 1
ATOM 859 C C . LEU A 1 104 ? 11.741 -9.783 -7.407 1.00 79.25 104 LEU A C 1
ATOM 861 O O . LEU A 1 104 ? 10.627 -10.143 -7.050 1.00 79.25 104 LEU A O 1
ATOM 865 N N . LEU A 1 105 ? 12.218 -8.575 -7.110 1.00 80.25 105 LEU A N 1
ATOM 866 C CA . LEU A 1 105 ? 11.407 -7.525 -6.509 1.00 80.25 105 LEU A CA 1
ATOM 867 C C . LEU A 1 105 ? 10.921 -6.573 -7.601 1.00 80.25 105 LEU A C 1
ATOM 869 O O . LEU A 1 105 ? 11.704 -5.846 -8.215 1.00 80.25 105 LE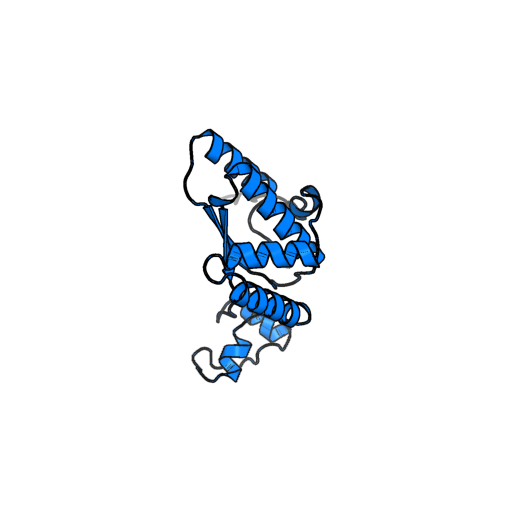U A O 1
ATOM 873 N N . TRP A 1 106 ? 9.617 -6.554 -7.837 1.00 81.12 106 TRP A N 1
ATOM 874 C CA . TRP A 1 106 ? 9.005 -5.610 -8.755 1.00 81.12 106 TRP A CA 1
ATOM 875 C C . TRP A 1 106 ? 9.012 -4.209 -8.138 1.00 81.12 106 TRP A C 1
ATOM 877 O O . TRP A 1 106 ? 8.271 -3.924 -7.197 1.00 81.12 106 TRP A O 1
ATOM 887 N N . ASN A 1 107 ? 9.874 -3.336 -8.663 1.00 81.81 107 ASN A N 1
ATOM 888 C CA . ASN A 1 107 ? 9.974 -1.953 -8.208 1.00 81.81 107 ASN A CA 1
ATOM 889 C C . ASN A 1 107 ? 10.510 -1.012 -9.312 1.00 81.81 107 ASN A C 1
ATOM 891 O O . ASN A 1 107 ? 11.635 -0.516 -9.200 1.00 81.81 107 ASN A O 1
ATOM 895 N N . PRO A 1 108 ? 9.765 -0.800 -10.413 1.00 83.31 108 PRO A N 1
ATOM 896 C CA . PRO A 1 108 ? 10.225 0.014 -11.537 1.00 83.31 108 PRO A CA 1
ATOM 897 C C . PRO A 1 108 ? 10.414 1.494 -11.164 1.00 83.31 108 PRO A C 1
ATOM 899 O O . PRO A 1 108 ? 9.705 2.046 -10.320 1.00 83.31 108 PRO A O 1
ATOM 902 N N . GLU A 1 109 ? 11.366 2.153 -11.826 1.00 86.25 109 GLU A N 1
ATOM 903 C CA . GLU A 1 109 ? 11.572 3.601 -11.716 1.00 86.25 109 GLU A CA 1
ATOM 904 C C . GLU A 1 109 ? 10.506 4.389 -12.498 1.00 86.25 109 GLU A C 1
ATOM 906 O O . GLU A 1 109 ? 9.993 3.884 -13.501 1.00 86.25 109 GLU A O 1
ATOM 911 N N . PRO A 1 110 ? 10.168 5.630 -12.082 1.00 89.56 110 PRO A N 1
ATOM 912 C CA . PRO A 1 110 ? 10.759 6.418 -10.983 1.00 89.56 110 PRO A CA 1
ATOM 913 C C . PRO A 1 110 ? 10.161 6.137 -9.589 1.00 89.56 110 PRO A C 1
ATOM 915 O O . PRO A 1 110 ? 10.648 6.641 -8.572 1.00 89.56 110 PRO A O 1
ATOM 918 N N . LEU A 1 111 ? 9.066 5.372 -9.526 1.00 90.88 111 LEU A N 1
ATOM 919 C CA . LEU A 1 111 ? 8.355 5.103 -8.276 1.00 90.88 111 LEU A CA 1
ATOM 920 C C . LEU A 1 111 ? 9.187 4.260 -7.312 1.00 90.88 111 LEU A C 1
ATOM 922 O O . LEU A 1 111 ? 9.063 4.432 -6.101 1.00 90.88 111 LEU A O 1
ATOM 926 N N . GLY A 1 112 ? 10.081 3.414 -7.822 1.00 89.44 112 GLY A N 1
ATOM 927 C CA . GLY A 1 112 ? 10.899 2.563 -6.977 1.00 89.44 112 GLY A CA 1
ATOM 928 C C . GLY A 1 112 ? 11.838 3.332 -6.059 1.00 89.44 112 GLY A C 1
ATOM 929 O O . GLY A 1 112 ? 11.834 3.098 -4.845 1.00 89.44 112 GLY A O 1
ATOM 930 N N . SER A 1 113 ? 12.576 4.305 -6.598 1.00 91.81 113 SER A N 1
ATOM 931 C CA . SER A 1 113 ? 13.401 5.206 -5.790 1.00 91.81 113 SER A CA 1
ATOM 932 C C . SER A 1 113 ? 12.562 6.109 -4.885 1.00 91.81 113 SER A C 1
ATOM 934 O O . SER A 1 113 ? 12.968 6.401 -3.756 1.00 91.81 113 SER A O 1
ATOM 936 N N . PHE A 1 114 ? 11.394 6.557 -5.350 1.00 95.56 114 PHE A N 1
ATOM 937 C CA . PHE A 1 114 ? 10.474 7.361 -4.541 1.00 95.56 114 PHE A CA 1
ATOM 938 C C . PHE A 1 114 ? 9.982 6.596 -3.301 1.00 95.56 114 PHE A C 1
ATOM 940 O O . PHE A 1 114 ? 10.178 7.074 -2.180 1.00 95.56 114 PHE A O 1
ATOM 947 N N . PHE A 1 115 ? 9.422 5.397 -3.479 1.00 93.81 115 PHE A N 1
ATOM 948 C CA . PHE A 1 115 ? 8.934 4.555 -2.384 1.00 93.81 115 PHE A CA 1
ATOM 949 C C . PHE A 1 115 ? 10.058 4.087 -1.469 1.00 93.81 115 PHE A C 1
ATOM 951 O O . PHE A 1 115 ? 9.888 4.106 -0.253 1.00 93.81 115 PHE A O 1
ATOM 958 N N . GLY A 1 116 ? 11.231 3.753 -2.014 1.00 93.12 116 GLY A N 1
ATOM 959 C CA . GLY A 1 116 ? 12.399 3.419 -1.198 1.00 93.12 116 GLY A CA 1
ATOM 960 C C . GLY A 1 116 ? 12.736 4.528 -0.195 1.00 93.12 116 GLY A C 1
ATOM 961 O O . GLY A 1 116 ? 12.953 4.253 0.984 1.00 93.12 116 GLY A O 1
ATOM 962 N N . LYS A 1 117 ? 12.699 5.797 -0.628 1.00 96.56 117 LYS A N 1
ATOM 963 C CA . LYS A 1 117 ? 12.915 6.954 0.260 1.00 96.56 117 LYS A CA 1
ATOM 964 C C . LYS A 1 117 ? 11.804 7.115 1.298 1.00 96.56 117 LYS A C 1
ATOM 966 O O . LYS A 1 117 ? 12.117 7.430 2.440 1.00 96.56 117 LYS A O 1
ATOM 971 N N . VAL A 1 118 ? 10.540 6.916 0.915 1.00 97.12 118 VAL A N 1
ATOM 972 C CA . VAL A 1 118 ? 9.394 6.971 1.844 1.00 97.12 118 VAL A CA 1
ATOM 973 C C . VAL A 1 118 ? 9.531 5.909 2.935 1.00 97.12 118 VAL A C 1
ATOM 975 O O . VAL A 1 118 ? 9.456 6.234 4.113 1.00 97.12 118 VAL A O 1
ATOM 978 N N . CYS A 1 119 ? 9.801 4.658 2.561 1.00 95.81 119 CYS A N 1
ATOM 979 C CA . CYS A 1 119 ? 9.947 3.555 3.508 1.00 95.81 119 CYS A CA 1
ATOM 980 C C . CYS A 1 119 ? 11.143 3.760 4.448 1.00 95.81 119 CYS A C 1
ATOM 982 O O . CYS A 1 119 ? 11.026 3.546 5.650 1.00 95.81 119 CYS A O 1
ATOM 984 N N . LEU A 1 120 ? 12.289 4.220 3.931 1.00 96.94 120 LEU A N 1
ATOM 985 C CA . LEU A 1 120 ? 13.450 4.529 4.773 1.00 96.94 120 LEU A CA 1
ATOM 986 C C . LEU A 1 120 ? 13.163 5.652 5.774 1.00 96.94 120 LEU A C 1
ATOM 988 O O . LEU A 1 120 ? 13.664 5.616 6.896 1.00 96.94 120 LEU A O 1
ATOM 992 N N . GLU A 1 121 ? 12.381 6.652 5.376 1.00 98.19 121 GLU A N 1
ATOM 993 C CA . GLU A 1 121 ? 11.966 7.729 6.267 1.00 98.19 121 GLU A CA 1
ATOM 994 C C . GLU A 1 121 ? 10.977 7.235 7.326 1.00 98.19 121 GLU A C 1
ATOM 996 O O . GLU A 1 121 ? 11.229 7.440 8.511 1.00 98.19 121 GLU A O 1
ATOM 1001 N N . ALA A 1 122 ? 9.932 6.507 6.925 1.00 98.00 122 ALA A N 1
ATOM 1002 C CA . ALA A 1 122 ? 8.961 5.906 7.837 1.00 98.00 122 ALA A CA 1
ATOM 1003 C C . ALA A 1 122 ? 9.642 5.033 8.897 1.00 98.00 122 ALA A C 1
ATOM 1005 O O . ALA A 1 122 ? 9.361 5.154 10.085 1.00 98.00 122 ALA A O 1
ATOM 1006 N N . TRP A 1 123 ? 10.611 4.212 8.479 1.00 97.06 123 TRP A N 1
ATOM 1007 C CA . TRP A 1 123 ? 11.383 3.367 9.387 1.00 97.06 123 TRP A CA 1
ATOM 1008 C C . TRP A 1 123 ? 12.174 4.171 10.424 1.00 97.06 123 TRP A C 1
ATOM 1010 O O . TRP A 1 123 ? 12.275 3.765 11.579 1.00 97.06 123 TRP A O 1
ATOM 1020 N N . ARG A 1 124 ? 12.749 5.312 10.024 1.00 97.75 124 ARG A N 1
ATOM 1021 C CA . ARG A 1 124 ? 13.506 6.193 10.927 1.00 97.75 124 ARG A CA 1
ATOM 1022 C C . ARG A 1 124 ? 12.603 6.976 11.874 1.00 97.75 124 ARG A C 1
ATOM 1024 O O . ARG A 1 124 ? 13.029 7.254 12.989 1.00 97.75 124 ARG A O 1
ATOM 1031 N N . GLN A 1 125 ? 11.411 7.362 11.423 1.00 97.88 125 GLN A N 1
ATOM 1032 C CA . GLN A 1 125 ? 10.472 8.148 12.223 1.00 97.88 125 GLN A CA 1
ATOM 1033 C C . GLN A 1 125 ? 9.694 7.276 13.212 1.00 97.88 125 GLN A C 1
ATOM 1035 O O . GLN A 1 125 ? 9.610 7.621 14.389 1.00 97.88 125 GLN A O 1
ATOM 1040 N N . ASN A 1 126 ? 9.136 6.152 12.754 1.00 96.81 126 ASN A N 1
ATOM 1041 C CA . ASN A 1 126 ? 8.332 5.267 13.588 1.00 96.81 126 ASN A CA 1
ATOM 1042 C C . ASN A 1 126 ? 8.264 3.840 13.019 1.00 96.81 126 ASN A C 1
ATOM 1044 O O . ASN A 1 126 ? 7.319 3.466 12.326 1.00 96.81 126 ASN A O 1
ATOM 1048 N N . SER A 1 127 ? 9.249 3.004 13.353 1.00 94.94 127 SER A N 1
ATOM 1049 C CA . SER A 1 127 ? 9.258 1.596 12.937 1.00 94.94 127 SER A CA 1
ATOM 1050 C C . SER A 1 127 ? 8.159 0.749 13.593 1.00 94.94 127 SER A C 1
ATOM 1052 O O . SER A 1 127 ? 7.765 -0.262 13.019 1.00 94.94 127 SER A O 1
ATOM 1054 N N . ASN A 1 128 ? 7.646 1.152 14.762 1.00 96.31 128 ASN A N 1
ATOM 1055 C CA . ASN A 1 128 ? 6.585 0.428 15.474 1.00 96.31 128 ASN A CA 1
ATOM 1056 C C . ASN A 1 128 ? 5.204 0.608 14.828 1.00 96.31 128 ASN A C 1
ATOM 1058 O O . ASN A 1 128 ? 4.313 -0.199 15.068 1.00 96.31 128 ASN A O 1
ATOM 1062 N N . ASP A 1 129 ? 5.032 1.653 14.018 1.00 95.69 129 ASP A N 1
ATOM 1063 C CA . ASP A 1 129 ? 3.796 1.954 13.291 1.00 95.69 129 ASP A CA 1
ATOM 1064 C C . ASP A 1 129 ? 4.101 2.269 11.818 1.00 95.69 129 ASP A C 1
ATOM 1066 O O . ASP A 1 129 ? 3.630 3.242 11.218 1.00 95.69 129 ASP A O 1
ATOM 1070 N N . PHE A 1 130 ? 4.977 1.436 11.251 1.00 97.19 130 PHE A N 1
ATOM 1071 C CA . PHE A 1 130 ? 5.615 1.658 9.958 1.00 97.19 130 PHE A CA 1
ATOM 1072 C C . PHE A 1 130 ? 4.613 1.979 8.849 1.00 97.19 130 PHE A C 1
ATOM 1074 O O . PHE A 1 130 ? 4.790 2.937 8.098 1.00 97.19 130 PHE A O 1
ATOM 1081 N N . GLY A 1 131 ? 3.544 1.192 8.744 1.00 96.94 131 GLY A N 1
ATOM 1082 C CA . GLY A 1 131 ? 2.573 1.354 7.674 1.00 96.94 131 GLY A CA 1
ATOM 1083 C C . GLY A 1 131 ? 1.836 2.688 7.730 1.00 96.94 131 GLY A C 1
ATOM 1084 O O . GLY A 1 131 ? 1.638 3.335 6.698 1.00 96.94 131 GLY A O 1
ATOM 1085 N N . ARG A 1 132 ? 1.421 3.125 8.925 1.00 97.50 132 ARG A N 1
ATOM 1086 C CA . ARG A 1 132 ? 0.723 4.408 9.073 1.00 97.50 132 ARG A CA 1
ATOM 1087 C C . ARG A 1 132 ? 1.654 5.569 8.809 1.00 97.50 132 ARG A C 1
ATOM 1089 O O . ARG A 1 132 ? 1.216 6.562 8.228 1.00 97.50 132 ARG A O 1
ATOM 1096 N N . GLU A 1 133 ? 2.916 5.431 9.199 1.00 98.25 133 GLU A N 1
ATOM 1097 C CA . GLU A 1 133 ? 3.937 6.429 8.911 1.00 98.25 133 GLU A CA 1
ATOM 1098 C C . GLU A 1 133 ? 4.199 6.530 7.401 1.00 98.25 133 GLU A C 1
ATOM 1100 O O . GLU A 1 133 ? 4.236 7.634 6.861 1.00 98.25 133 GLU A O 1
ATOM 1105 N N . VAL A 1 134 ? 4.245 5.403 6.677 1.00 98.19 134 VAL A N 1
ATOM 1106 C CA . VAL A 1 134 ? 4.290 5.399 5.203 1.00 98.19 134 VAL A CA 1
ATOM 1107 C C . VAL A 1 134 ? 3.098 6.159 4.617 1.00 98.19 134 VAL A C 1
ATOM 1109 O O . VAL A 1 134 ? 3.296 7.050 3.791 1.00 98.19 134 VAL A O 1
ATOM 1112 N N . MET A 1 135 ? 1.869 5.862 5.051 1.00 98.12 135 MET A N 1
ATOM 1113 C CA . MET A 1 135 ? 0.671 6.538 4.532 1.00 98.12 135 MET A CA 1
ATOM 1114 C C . MET A 1 135 ? 0.672 8.042 4.823 1.00 98.12 135 MET A C 1
ATOM 1116 O O . MET A 1 135 ? 0.276 8.831 3.967 1.00 98.12 135 MET A O 1
ATOM 1120 N N . LYS A 1 136 ? 1.151 8.447 6.003 1.00 98.38 136 LYS A N 1
ATOM 1121 C CA . LYS A 1 136 ? 1.312 9.854 6.385 1.00 98.38 136 LYS A CA 1
ATOM 1122 C C . LYS A 1 136 ? 2.323 10.573 5.484 1.00 98.38 136 LYS A C 1
ATOM 1124 O O . LYS A 1 136 ? 1.979 11.597 4.905 1.00 98.38 136 LYS A O 1
ATOM 1129 N N . ILE A 1 137 ? 3.517 10.013 5.285 1.00 98.56 137 ILE A N 1
ATOM 1130 C CA . ILE A 1 137 ? 4.553 10.616 4.426 1.00 98.56 137 ILE A CA 1
ATOM 1131 C C . ILE A 1 137 ? 4.082 10.703 2.966 1.00 98.56 137 ILE A C 1
ATOM 1133 O O . ILE A 1 137 ? 4.354 11.686 2.274 1.00 98.56 137 ILE A O 1
ATOM 1137 N N . LEU A 1 138 ? 3.374 9.684 2.468 1.00 98.06 138 LEU A N 1
ATOM 1138 C CA . LEU A 1 138 ? 2.805 9.714 1.118 1.00 98.06 138 LEU A CA 1
ATOM 1139 C C . LEU A 1 138 ? 1.778 10.838 0.965 1.00 98.06 138 LEU A C 1
ATOM 1141 O O . LEU A 1 138 ? 1.809 11.554 -0.036 1.00 98.06 138 LEU A O 1
ATOM 1145 N N . GLU A 1 139 ? 0.906 11.018 1.956 1.00 98.25 139 GLU A N 1
ATOM 1146 C CA . GLU A 1 139 ? -0.077 12.101 1.978 1.00 98.25 139 GLU A CA 1
ATOM 1147 C C . GLU A 1 139 ? 0.583 13.479 2.036 1.00 98.25 139 GLU A C 1
ATOM 1149 O O . GLU A 1 139 ? 0.199 14.363 1.277 1.00 98.25 139 GLU A O 1
ATOM 1154 N N . GLU A 1 140 ? 1.616 13.659 2.856 1.00 98.31 140 GLU A N 1
ATOM 1155 C CA . GLU A 1 140 ? 2.364 14.920 2.933 1.00 98.31 140 GLU A CA 1
ATOM 1156 C C . GLU A 1 140 ? 3.033 15.280 1.597 1.00 98.31 140 GLU A C 1
ATOM 1158 O O . GLU A 1 140 ? 3.062 16.447 1.204 1.00 98.31 140 GLU A O 1
ATOM 1163 N N . ARG A 1 141 ? 3.554 14.284 0.870 1.00 98.06 141 ARG A N 1
ATOM 1164 C CA . ARG A 1 141 ? 4.286 14.501 -0.389 1.00 98.06 141 ARG A CA 1
ATOM 1165 C C . ARG A 1 141 ? 3.388 14.639 -1.612 1.00 98.06 141 ARG A C 1
ATOM 1167 O O . ARG A 1 141 ? 3.740 15.366 -2.538 1.00 98.06 141 ARG A O 1
ATOM 1174 N N . LEU A 1 142 ? 2.291 13.888 -1.666 1.00 97.69 142 LEU A N 1
ATOM 1175 C CA . LEU A 1 142 ? 1.456 13.762 -2.867 1.00 97.69 142 LEU A CA 1
ATOM 1176 C C . LEU A 1 142 ? 0.063 14.371 -2.692 1.00 97.69 142 LEU A C 1
ATOM 1178 O O . LEU A 1 142 ? -0.608 14.658 -3.685 1.00 97.69 142 LEU A O 1
ATOM 1182 N N . GLY A 1 143 ? -0.373 14.580 -1.452 1.00 97.69 143 GLY A N 1
ATOM 1183 C CA . GLY A 1 143 ? -1.738 14.945 -1.112 1.00 97.69 143 GLY A CA 1
ATOM 1184 C C . GLY A 1 143 ? -2.724 13.792 -1.290 1.00 97.69 143 GLY A C 1
ATOM 1185 O O . GLY A 1 143 ? -2.375 12.650 -1.590 1.00 97.69 143 GLY A O 1
ATOM 1186 N N . VAL A 1 144 ? -4.002 14.124 -1.137 1.00 97.44 144 VAL A N 1
ATOM 1187 C CA . VAL A 1 144 ? -5.122 13.188 -1.274 1.00 97.44 144 VAL A CA 1
ATOM 1188 C C . VAL A 1 144 ? -5.893 13.519 -2.554 1.00 97.44 144 VAL A C 1
ATOM 1190 O O . VAL A 1 144 ? -5.997 14.685 -2.951 1.00 97.44 144 VAL A O 1
ATOM 1193 N N . ALA A 1 145 ? -6.376 12.504 -3.270 1.00 95.50 145 ALA A N 1
ATOM 1194 C CA . ALA A 1 145 ? -7.311 12.699 -4.381 1.00 95.50 145 ALA A CA 1
ATOM 1195 C C . ALA A 1 145 ? -8.764 12.742 -3.865 1.00 95.50 145 ALA A C 1
ATOM 1197 O O . ALA A 1 145 ? -9.043 12.226 -2.785 1.00 95.50 145 ALA A O 1
ATOM 1198 N N . PRO A 1 146 ? -9.729 13.294 -4.621 1.00 95.50 146 PRO A N 1
ATOM 1199 C CA . PRO A 1 146 ? -11.140 13.113 -4.292 1.00 95.50 146 PRO A CA 1
ATOM 1200 C C . PRO A 1 146 ? -11.495 11.622 -4.231 1.00 95.50 146 PRO A C 1
ATOM 1202 O O . PRO A 1 146 ? -11.091 10.865 -5.115 1.00 95.50 146 PRO A O 1
ATOM 1205 N N . LEU A 1 147 ? -12.287 11.200 -3.238 1.00 93.44 147 LEU A N 1
ATOM 1206 C CA . LEU A 1 147 ? -12.652 9.787 -3.063 1.00 93.44 147 LEU A CA 1
ATOM 1207 C C . LEU A 1 147 ? -13.266 9.186 -4.337 1.00 93.44 147 LEU A C 1
ATOM 1209 O O . LEU A 1 147 ? -12.919 8.080 -4.734 1.00 93.44 147 LEU A O 1
ATOM 1213 N N . GLU A 1 148 ? -14.111 9.937 -5.041 1.00 91.31 148 GLU A N 1
ATOM 1214 C CA . GLU A 1 148 ? -14.737 9.493 -6.294 1.00 91.31 148 GLU A CA 1
ATOM 1215 C C . GLU A 1 148 ? -13.723 9.148 -7.404 1.00 91.31 148 GLU A C 1
ATOM 1217 O O . GLU A 1 148 ? -13.978 8.261 -8.225 1.00 91.31 148 GLU A O 1
ATOM 1222 N N . ALA A 1 149 ? -12.534 9.761 -7.399 1.00 87.00 149 ALA A N 1
ATOM 1223 C CA . ALA A 1 149 ? -11.449 9.376 -8.302 1.00 87.00 149 ALA A CA 1
ATOM 1224 C C . ALA A 1 149 ? -10.892 7.980 -7.969 1.00 87.00 149 ALA A C 1
ATOM 1226 O O . ALA A 1 149 ? -10.517 7.246 -8.875 1.00 87.00 149 ALA A O 1
ATOM 1227 N N . ALA A 1 150 ? -10.890 7.581 -6.693 1.00 84.38 150 ALA A N 1
ATOM 1228 C CA . ALA A 1 150 ? -10.514 6.228 -6.282 1.00 84.38 150 ALA A CA 1
ATOM 1229 C C . ALA A 1 150 ? -11.608 5.193 -6.603 1.00 84.38 150 ALA A C 1
ATOM 1231 O O . ALA A 1 150 ? -11.312 4.038 -6.892 1.00 84.38 150 ALA A O 1
ATOM 1232 N N . LEU A 1 151 ? -12.884 5.592 -6.581 1.00 86.75 151 LEU A N 1
ATOM 1233 C CA . LEU A 1 151 ? -14.015 4.679 -6.801 1.00 86.75 151 LEU A CA 1
ATOM 1234 C C . LEU A 1 151 ? -14.353 4.451 -8.281 1.00 86.75 151 LEU A C 1
ATOM 1236 O O . LEU A 1 151 ? -15.098 3.524 -8.610 1.00 86.75 151 LEU A O 1
ATOM 1240 N N . SER A 1 152 ? -13.809 5.268 -9.181 1.00 71.50 152 SER A N 1
ATOM 1241 C CA . SER A 1 152 ? -14.039 5.196 -10.625 1.00 71.50 152 SER A CA 1
ATOM 1242 C C . SER A 1 152 ? -13.035 4.269 -11.315 1.00 71.50 152 SER A C 1
ATOM 1244 O O . SER A 1 152 ? -12.311 4.647 -12.232 1.00 71.50 152 SER A O 1
ATOM 1246 N N . ALA A 1 153 ? -13.013 2.995 -10.919 1.00 58.62 153 ALA A N 1
ATOM 1247 C CA . ALA A 1 153 ? -12.345 1.989 -11.736 1.00 58.62 153 ALA A CA 1
ATOM 1248 C C . ALA A 1 153 ? -13.111 1.841 -13.069 1.00 58.62 153 ALA A C 1
ATOM 1250 O O . ALA A 1 153 ? -14.329 1.631 -13.040 1.00 58.62 153 ALA A O 1
ATOM 1251 N N . PRO A 1 154 ? -12.456 1.893 -14.246 1.00 53.09 154 PRO A N 1
ATOM 1252 C CA . PRO A 1 154 ? -13.100 1.548 -15.506 1.00 53.09 154 PRO A CA 1
ATOM 1253 C C . PRO A 1 154 ? -13.369 0.038 -15.534 1.00 53.09 154 PRO A C 1
ATOM 1255 O O . PRO A 1 154 ? -12.611 -0.757 -16.095 1.00 53.09 154 PRO A O 1
ATOM 1258 N N . ILE A 1 155 ? -14.470 -0.377 -14.911 1.00 50.78 155 ILE A N 1
ATOM 1259 C CA . ILE A 1 155 ? -15.036 -1.707 -15.087 1.00 50.78 155 ILE A CA 1
ATOM 1260 C C . ILE A 1 155 ? -15.709 -1.682 -16.458 1.00 50.78 155 ILE A C 1
ATOM 1262 O O . ILE A 1 155 ? -16.856 -1.264 -16.597 1.00 50.78 155 ILE A O 1
ATOM 1266 N N . VAL A 1 156 ? -14.998 -2.114 -17.503 1.00 43.81 156 VAL A N 1
ATOM 1267 C CA . VAL A 1 156 ? -15.675 -2.465 -18.755 1.00 43.81 156 VAL A CA 1
ATOM 1268 C C . VAL A 1 156 ? -16.593 -3.629 -18.414 1.00 43.81 156 VAL A C 1
ATOM 1270 O O . VAL A 1 156 ? -16.113 -4.733 -18.150 1.00 43.81 156 VAL A O 1
ATOM 1273 N N . ALA A 1 157 ? -17.899 -3.364 -18.369 1.00 42.12 157 ALA A N 1
ATOM 1274 C CA . ALA A 1 157 ? -18.915 -4.384 -18.187 1.00 42.12 157 ALA A CA 1
ATOM 1275 C C . ALA A 1 157 ? -18.657 -5.491 -19.212 1.00 42.12 157 ALA A C 1
ATOM 1277 O O . ALA A 1 157 ? -18.758 -5.269 -20.421 1.00 42.12 157 ALA A O 1
ATOM 1278 N N . ASN A 1 158 ? -18.272 -6.679 -18.740 1.00 42.09 158 ASN A N 1
ATOM 1279 C CA . ASN A 1 158 ? -18.185 -7.839 -19.609 1.00 42.09 158 ASN A CA 1
ATOM 1280 C C . ASN A 1 158 ? -19.570 -8.014 -20.231 1.00 42.09 158 ASN A C 1
ATOM 1282 O O . ASN A 1 158 ? -20.542 -8.291 -19.523 1.00 42.09 158 ASN A O 1
ATOM 1286 N N . LYS A 1 159 ? -19.672 -7.840 -21.556 1.00 40.09 159 LYS A N 1
ATOM 1287 C CA . LYS A 1 159 ? -20.829 -8.322 -22.307 1.00 40.09 159 LYS A CA 1
ATOM 1288 C C . LYS A 1 159 ? -21.009 -9.774 -21.884 1.00 40.09 159 LYS A C 1
ATOM 1290 O O . LYS A 1 159 ? -20.116 -10.588 -22.116 1.00 40.09 159 LYS A O 1
ATOM 1295 N N . ARG A 1 160 ? -22.128 -10.068 -21.212 1.00 38.16 160 ARG A N 1
ATOM 1296 C CA . ARG A 1 160 ? -22.575 -11.433 -20.919 1.00 38.16 160 ARG A CA 1
ATOM 1297 C C . ARG A 1 160 ? -22.313 -12.260 -22.174 1.00 38.16 160 ARG A C 1
ATOM 1299 O O . ARG A 1 160 ? -22.935 -12.003 -23.204 1.00 38.16 160 ARG A O 1
ATOM 1306 N N . HIS A 1 161 ? -21.390 -13.218 -22.102 1.00 39.44 161 HIS A N 1
ATOM 1307 C CA . HIS A 1 161 ? -21.351 -14.284 -23.090 1.00 39.44 161 HIS A CA 1
ATOM 1308 C C . HIS A 1 161 ? -22.734 -14.929 -23.026 1.00 39.44 161 HIS A C 1
ATOM 1310 O O . HIS A 1 161 ? -23.089 -15.547 -22.020 1.00 39.44 161 HIS A O 1
ATOM 1316 N N . LYS A 1 162 ? -23.562 -14.695 -24.051 1.00 35.69 162 LYS A N 1
ATOM 1317 C CA . LYS A 1 162 ? -24.794 -15.453 -24.242 1.00 35.69 162 LYS A CA 1
ATOM 1318 C C . LYS A 1 162 ? -24.350 -16.909 -24.315 1.00 35.69 162 LYS A C 1
ATOM 1320 O O . LYS A 1 162 ? -23.736 -17.300 -25.302 1.00 35.69 162 LYS A O 1
ATOM 1325 N N . LYS A 1 163 ? -24.606 -17.687 -23.260 1.00 41.28 163 LYS A N 1
ATOM 1326 C CA . LYS A 1 163 ? -24.541 -19.143 -23.349 1.00 41.28 163 LYS A CA 1
ATOM 1327 C C . LYS A 1 163 ? -25.493 -19.527 -24.479 1.00 41.28 163 LYS A C 1
ATOM 1329 O O . LYS A 1 163 ? -26.700 -19.335 -24.347 1.00 41.28 163 LYS A O 1
ATOM 1334 N N . GLN A 1 164 ? -24.949 -19.964 -25.611 1.00 38.25 164 GLN A N 1
ATOM 1335 C CA . GLN A 1 164 ? -25.746 -20.662 -26.609 1.00 38.25 164 GLN A CA 1
ATOM 1336 C C . GLN A 1 164 ? -26.218 -21.963 -25.953 1.00 38.25 164 GLN A C 1
ATOM 1338 O O . GLN A 1 164 ? -25.384 -22.680 -25.392 1.00 38.25 164 GLN A O 1
ATOM 1343 N N . PRO A 1 165 ? -27.526 -22.262 -25.949 1.00 40.56 165 PRO A N 1
ATOM 1344 C CA . PRO A 1 165 ? -27.984 -23.569 -25.524 1.00 40.56 165 PRO A CA 1
ATOM 1345 C C . PRO A 1 165 ? -27.436 -24.593 -26.520 1.00 40.56 165 PRO A C 1
ATOM 1347 O O . PRO A 1 165 ? -27.695 -24.510 -27.720 1.00 40.56 165 PRO A O 1
ATOM 1350 N N . VAL A 1 166 ? -26.639 -25.533 -26.017 1.00 42.78 166 VAL A N 1
ATOM 1351 C CA . VAL A 1 166 ? -26.258 -26.725 -26.771 1.00 42.78 166 VAL A CA 1
ATOM 1352 C C . VAL A 1 166 ? -27.529 -27.551 -26.924 1.00 42.78 166 VAL A C 1
ATOM 1354 O O . VAL A 1 166 ? -28.066 -28.065 -25.944 1.00 42.78 166 VAL A O 1
ATOM 1357 N N . LEU A 1 167 ? -28.045 -27.607 -28.149 1.00 42.28 167 LEU A N 1
ATOM 1358 C CA . LEU A 1 167 ? -29.148 -28.481 -28.512 1.00 42.28 167 LEU A CA 1
ATOM 1359 C C . LEU A 1 167 ? -28.598 -29.913 -28.538 1.00 42.28 167 LEU A C 1
ATOM 1361 O O . LEU A 1 167 ? -27.813 -30.256 -29.420 1.00 42.28 167 LEU A O 1
ATOM 1365 N N . ILE A 1 168 ? -28.968 -30.721 -27.548 1.00 44.59 168 ILE A N 1
ATOM 1366 C CA . ILE A 1 168 ? -28.711 -32.161 -27.568 1.00 44.59 168 ILE A CA 1
ATOM 1367 C C . ILE A 1 168 ? -29.672 -32.751 -28.608 1.00 44.59 168 ILE A C 1
ATOM 1369 O O . ILE A 1 168 ? -30.886 -32.597 -28.471 1.00 44.59 168 ILE A O 1
ATOM 1373 N N . LYS A 1 169 ? -29.118 -33.336 -29.673 1.00 45.38 169 LYS A N 1
ATOM 1374 C CA . LYS A 1 169 ? -29.837 -34.211 -30.605 1.00 45.38 169 LYS A CA 1
ATOM 1375 C C . LYS A 1 169 ? -29.580 -35.657 -30.222 1.00 45.38 169 LYS A C 1
ATOM 1377 O O . LYS A 1 169 ? -28.424 -35.937 -29.834 1.00 45.38 169 LYS A O 1
#

pLDDT: mean 85.31, std 16.54, range [35.69, 98.56]

Foldseek 3Di:
DDDDPDFLVVVLVVLLVCVVVPDQAAAEDEDAPPPPPDDLVLLLLVLLSQVSSCVRHNVVRYAYDYDWQFQDPPDPSVVVCCVVVLDDPPQDCPDPPPVSRVSRTNQDPPRNVVLVVLQVVLCVVDVPRSRVSSSVSSCVVRNHDPNVVSRPDPPPPPPPPPPDPDDDD